Protein AF-A0A258W7I8-F1 (afdb_monomer_lite)

Secondary structure (DSSP, 8-state):
-PPPPPPPPPP--TTTT-EE--TT-SSSSHHHHHHHHHHHTT-EE-

Radius of gyration: 12.76 Å; chains: 1; bounding box: 34×33×21 Å

pLDDT: mean 96.35, std 4.32, range [73.31, 98.62]

Structure (mmCIF, N/CA/C/O backbone):
data_AF-A0A258W7I8-F1
#
_entry.id   AF-A0A258W7I8-F1
#
loop_
_atom_site.group_PDB
_atom_site.id
_atom_site.type_symbol
_atom_site.label_atom_id
_atom_site.label_alt_id
_atom_site.label_comp_id
_atom_site.label_asym_id
_atom_site.label_entity_id
_atom_site.label_seq_id
_atom_site.pdbx_PDB_ins_code
_atom_site.Cartn_x
_atom_site.Cartn_y
_atom_site.Cartn_z
_atom_site.occupancy
_atom_site.B_iso_or_equiv
_atom_site.auth_seq_id
_atom_site.auth_comp_id
_atom_site.auth_asym_id
_atom_site.auth_atom_id
_atom_site.pdbx_PDB_model_num
ATOM 1 N N . MET A 1 1 ? 23.055 -23.913 -0.621 1.00 73.31 1 MET A N 1
ATOM 2 C CA . MET A 1 1 ? 21.753 -24.098 0.055 1.00 73.31 1 MET A CA 1
ATOM 3 C C . MET A 1 1 ? 20.861 -22.941 -0.374 1.00 73.31 1 MET A C 1
ATOM 5 O O . MET A 1 1 ? 21.195 -21.810 -0.051 1.00 73.31 1 MET A O 1
ATOM 9 N N . THR A 1 2 ? 19.817 -23.170 -1.172 1.00 84.00 2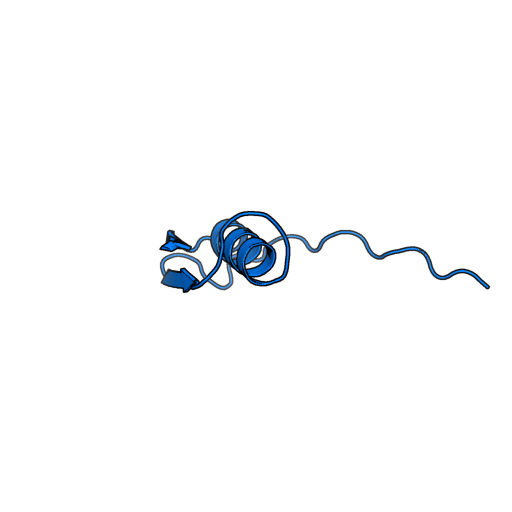 THR A N 1
ATOM 10 C CA . THR A 1 2 ? 18.885 -22.110 -1.601 1.00 84.00 2 THR A CA 1
ATOM 11 C C . THR A 1 2 ? 17.671 -22.106 -0.682 1.00 84.00 2 THR A C 1
ATOM 13 O O . THR A 1 2 ? 16.971 -23.112 -0.597 1.00 84.00 2 THR A O 1
ATOM 16 N N . VAL A 1 3 ? 17.425 -20.998 0.016 1.00 89.06 3 VAL A N 1
ATOM 17 C CA . VAL A 1 3 ? 16.196 -20.817 0.800 1.00 89.06 3 VAL A CA 1
ATOM 18 C C . VAL A 1 3 ? 15.075 -20.423 -0.170 1.00 89.06 3 VAL A C 1
ATOM 20 O O . VAL A 1 3 ? 15.258 -19.458 -0.915 1.00 89.06 3 VAL A O 1
ATOM 23 N N . PRO A 1 4 ? 13.946 -21.154 -0.219 1.00 92.81 4 PRO A N 1
ATOM 24 C CA . PRO A 1 4 ? 12.830 -20.790 -1.082 1.00 92.81 4 PRO A CA 1
ATOM 25 C C . PRO A 1 4 ? 12.195 -19.475 -0.615 1.00 92.81 4 PRO A C 1
ATOM 27 O O . PRO A 1 4 ? 12.152 -19.182 0.581 1.00 92.81 4 PRO A O 1
ATOM 30 N N . VAL A 1 5 ? 11.686 -18.685 -1.562 1.00 93.75 5 VAL A N 1
ATOM 31 C CA . VAL A 1 5 ? 10.968 -17.444 -1.248 1.00 93.75 5 VAL A CA 1
ATOM 32 C C . VAL A 1 5 ? 9.698 -17.793 -0.459 1.00 93.75 5 VAL A C 1
ATOM 34 O O . VAL A 1 5 ? 8.933 -18.649 -0.913 1.00 93.75 5 VAL A O 1
ATOM 37 N N . PRO A 1 6 ? 9.454 -17.163 0.706 1.00 95.00 6 PRO A N 1
ATOM 38 C CA . PRO A 1 6 ? 8.234 -17.390 1.466 1.00 95.00 6 PRO A CA 1
ATOM 39 C C . PRO A 1 6 ? 6.982 -17.046 0.658 1.00 95.00 6 PRO A C 1
ATOM 41 O O . PRO A 1 6 ? 6.981 -16.124 -0.161 1.00 95.00 6 PRO A O 1
ATOM 44 N N . ALA A 1 7 ? 5.894 -17.762 0.929 1.00 95.62 7 ALA A N 1
ATOM 45 C CA . ALA A 1 7 ? 4.594 -17.412 0.378 1.00 95.62 7 ALA A CA 1
ATOM 46 C C . ALA A 1 7 ? 4.162 -16.012 0.844 1.00 95.62 7 ALA A C 1
ATOM 48 O O . ALA A 1 7 ? 4.511 -15.563 1.940 1.00 95.62 7 ALA A O 1
ATOM 49 N N . TYR A 1 8 ? 3.372 -15.330 0.013 1.00 95.38 8 TYR A N 1
ATOM 50 C CA . TYR A 1 8 ? 2.800 -14.044 0.389 1.00 95.38 8 TYR A CA 1
ATOM 51 C C . TYR A 1 8 ? 1.859 -14.217 1.598 1.00 95.38 8 TYR A C 1
ATOM 53 O O . TYR A 1 8 ? 1.028 -15.128 1.573 1.00 95.38 8 TYR A O 1
ATOM 61 N N . PRO A 1 9 ? 1.963 -13.391 2.657 1.00 94.94 9 PRO A N 1
ATOM 62 C CA . PRO A 1 9 ? 1.188 -13.613 3.873 1.00 94.94 9 PRO A CA 1
ATOM 63 C C . PRO A 1 9 ? -0.312 -13.414 3.656 1.00 94.94 9 PRO A C 1
ATOM 65 O O . PRO A 1 9 ? -0.728 -12.456 3.003 1.00 94.94 9 PRO A O 1
ATOM 68 N N . THR A 1 10 ? -1.138 -14.238 4.294 1.00 97.12 10 THR A N 1
ATOM 69 C CA . THR A 1 10 ? -2.591 -14.029 4.328 1.00 97.12 10 THR A CA 1
ATOM 70 C C . THR A 1 10 ? -2.929 -12.744 5.105 1.00 97.12 10 THR A C 1
ATOM 72 O O . THR A 1 10 ? -2.274 -12.459 6.114 1.00 97.12 10 THR A O 1
ATOM 75 N N . PRO A 1 11 ? -3.909 -11.937 4.663 1.00 97.19 11 PRO A N 1
ATOM 76 C CA . PRO A 1 11 ? -4.382 -10.779 5.423 1.00 97.19 11 PRO A CA 1
ATOM 77 C C . PRO A 1 11 ? -5.111 -11.201 6.704 1.00 97.19 11 PRO A C 1
ATOM 79 O O . PRO A 1 11 ? -5.807 -12.216 6.711 1.00 97.19 11 PRO A O 1
ATOM 82 N N . LEU A 1 12 ? -4.978 -10.419 7.778 1.00 97.75 12 LEU A N 1
ATOM 83 C CA . LEU A 1 12 ? -5.571 -10.715 9.093 1.00 97.75 12 LEU A CA 1
ATOM 84 C C . LEU A 1 12 ? -6.646 -9.698 9.522 1.00 97.75 12 LEU A C 1
ATOM 86 O O . LEU A 1 12 ? -7.214 -9.812 10.606 1.00 97.75 12 LEU A O 1
ATOM 90 N N . GLY A 1 13 ? -6.947 -8.710 8.680 1.00 97.38 13 GLY A N 1
ATOM 91 C CA . GLY A 1 13 ? -7.919 -7.657 8.970 1.00 97.38 13 GLY A CA 1
ATOM 92 C C . GLY A 1 13 ? -7.372 -6.562 9.888 1.00 97.38 13 GLY A C 1
ATOM 93 O O . GLY A 1 13 ? -8.150 -5.895 10.570 1.00 97.38 13 GLY A O 1
ATOM 94 N N . MET A 1 14 ? -6.048 -6.369 9.931 1.00 97.44 14 MET A N 1
ATOM 95 C CA . MET A 1 14 ? -5.387 -5.450 10.871 1.00 97.44 14 MET A CA 1
ATOM 96 C C . MET A 1 14 ? -5.789 -3.983 10.676 1.00 97.44 14 MET A C 1
ATOM 98 O O . MET A 1 14 ? -5.691 -3.185 11.606 1.00 97.44 14 MET A O 1
ATOM 102 N N . LEU A 1 15 ? -6.242 -3.618 9.474 1.00 98.25 15 LEU A N 1
ATOM 103 C CA . LEU A 1 15 ? -6.617 -2.250 9.110 1.00 98.25 15 LEU A CA 1
ATOM 104 C C . LEU A 1 15 ? -8.108 -2.120 8.782 1.00 98.25 15 LEU A C 1
ATOM 106 O O . LEU A 1 15 ? -8.537 -1.129 8.185 1.00 98.25 15 LEU A O 1
ATOM 110 N N . LYS A 1 16 ? -8.917 -3.099 9.202 1.00 98.19 16 LYS A N 1
ATOM 111 C CA . LYS A 1 16 ? -10.347 -3.138 8.910 1.00 98.19 16 LYS A CA 1
ATOM 112 C C . LYS A 1 16 ? -11.046 -1.863 9.382 1.00 98.19 16 LYS A C 1
ATOM 114 O O . LYS A 1 16 ? -10.977 -1.482 10.551 1.00 98.19 16 LYS A O 1
ATOM 119 N N . GLY A 1 17 ? -11.744 -1.208 8.454 1.00 97.81 17 GLY A N 1
ATOM 120 C CA . GLY A 1 17 ? -12.509 0.010 8.732 1.00 97.81 17 GLY A CA 1
ATOM 121 C C . GLY A 1 17 ? -11.653 1.261 8.954 1.00 97.81 17 GLY A C 1
ATOM 122 O O . GLY A 1 17 ? -12.171 2.266 9.439 1.00 97.81 17 GLY A O 1
ATOM 123 N N . LYS A 1 18 ? -10.354 1.222 8.630 1.00 98.50 18 LYS A N 1
ATOM 124 C CA . LYS A 1 18 ? -9.480 2.402 8.627 1.00 98.50 18 LYS A CA 1
ATOM 125 C C . LYS A 1 18 ? -9.372 2.996 7.228 1.00 98.50 18 LYS A C 1
ATOM 127 O O . LYS A 1 18 ? -9.472 2.281 6.235 1.00 98.50 18 LYS A O 1
ATOM 132 N N . THR A 1 19 ? -9.127 4.300 7.167 1.00 98.56 19 THR A N 1
ATOM 133 C CA . THR A 1 19 ? -8.731 4.985 5.934 1.00 98.56 19 THR A CA 1
ATOM 134 C C . THR A 1 19 ? -7.226 5.221 5.978 1.00 98.56 19 THR A C 1
ATO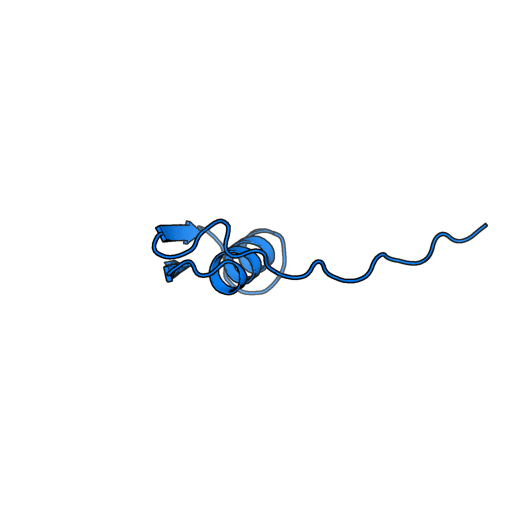M 136 O O . THR A 1 19 ? -6.729 5.754 6.969 1.00 98.56 19 THR A O 1
ATOM 139 N N . VAL A 1 20 ? -6.506 4.813 4.935 1.00 98.31 20 VAL A N 1
ATOM 140 C CA . VAL A 1 20 ? -5.039 4.884 4.859 1.00 98.31 20 VAL A CA 1
ATOM 141 C C . VAL A 1 20 ? -4.643 5.654 3.605 1.00 98.31 20 VAL A C 1
ATOM 143 O O . VAL A 1 20 ? -5.055 5.285 2.512 1.00 98.31 20 VAL A O 1
ATOM 146 N N . VAL A 1 21 ? -3.844 6.709 3.769 1.00 98.31 21 VAL A N 1
ATOM 147 C CA . VAL A 1 21 ? -3.286 7.496 2.658 1.00 98.31 21 VAL A CA 1
ATOM 148 C C . VAL A 1 21 ? -1.889 6.974 2.347 1.00 98.31 21 VAL A C 1
ATOM 150 O O . VAL A 1 21 ? -1.043 6.942 3.245 1.00 98.31 21 VAL A O 1
ATOM 153 N N . VAL A 1 22 ? -1.635 6.586 1.095 1.00 98.12 22 VAL A N 1
ATOM 154 C CA . VAL A 1 22 ? -0.303 6.135 0.658 1.00 98.12 22 VAL A CA 1
ATOM 155 C C . VAL A 1 22 ? 0.198 7.021 -0.476 1.00 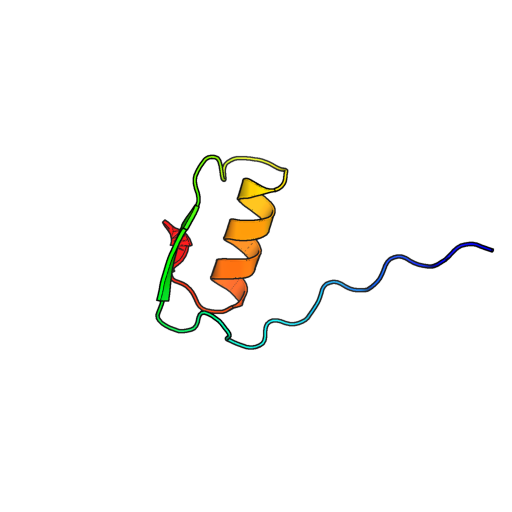98.12 22 VAL A C 1
ATOM 157 O O . VAL A 1 22 ? -0.310 6.995 -1.593 1.00 98.12 22 VAL A O 1
ATOM 160 N N . THR A 1 23 ? 1.234 7.810 -0.201 1.00 97.75 23 THR A N 1
ATOM 161 C CA . THR A 1 23 ? 1.858 8.663 -1.216 1.00 97.75 23 THR A CA 1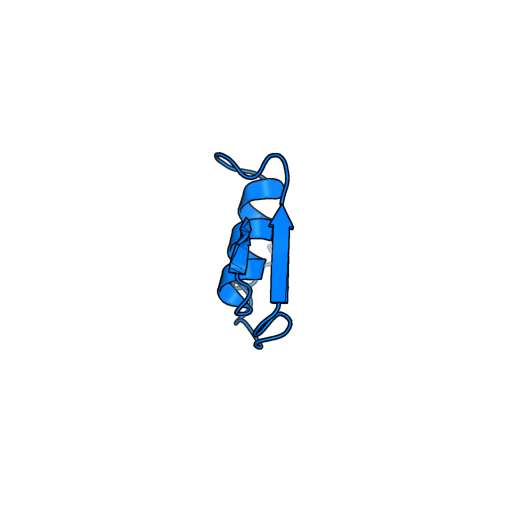
ATOM 162 C C . THR A 1 23 ? 2.730 7.837 -2.166 1.00 97.75 23 THR A C 1
ATOM 164 O O . THR A 1 23 ? 3.252 6.785 -1.799 1.00 97.75 23 THR A O 1
ATOM 167 N N . ALA A 1 24 ? 2.882 8.309 -3.409 1.00 97.62 24 ALA A N 1
ATOM 168 C CA . ALA A 1 24 ? 3.689 7.649 -4.444 1.00 97.62 24 ALA A CA 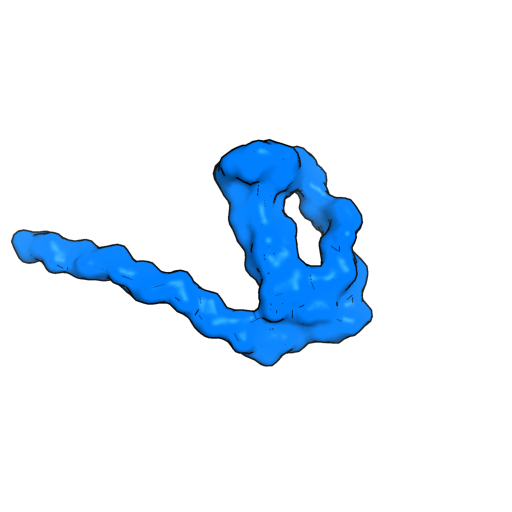1
ATOM 169 C C . ALA A 1 24 ? 3.340 6.155 -4.667 1.00 97.62 24 ALA A C 1
ATOM 171 O O . ALA A 1 24 ? 4.219 5.324 -4.885 1.00 97.62 24 ALA A O 1
ATOM 172 N N . ALA A 1 25 ? 2.050 5.805 -4.621 1.00 97.81 25 ALA A N 1
ATOM 173 C CA . ALA A 1 25 ? 1.581 4.422 -4.752 1.00 97.81 25 ALA A CA 1
ATOM 174 C C . ALA A 1 25 ? 1.409 3.924 -6.203 1.00 97.81 25 ALA A C 1
ATOM 176 O O . ALA A 1 25 ? 0.996 2.786 -6.418 1.00 97.81 25 ALA A O 1
ATOM 177 N N . ALA A 1 26 ? 1.694 4.760 -7.204 1.00 97.19 26 ALA A N 1
ATOM 178 C CA . ALA A 1 26 ? 1.505 4.408 -8.608 1.00 97.19 26 ALA A CA 1
ATOM 179 C C . ALA A 1 26 ? 2.610 3.472 -9.127 1.00 97.19 26 ALA A C 1
ATOM 181 O O . ALA A 1 26 ? 3.794 3.692 -8.880 1.00 97.19 26 ALA A O 1
ATOM 182 N N . GLY A 1 27 ? 2.223 2.471 -9.919 1.00 96.00 27 GLY A N 1
ATOM 183 C CA . GLY A 1 27 ? 3.159 1.560 -10.578 1.00 96.00 27 GLY A CA 1
ATOM 184 C C . GLY A 1 27 ? 3.630 0.424 -9.670 1.00 96.00 27 GLY A C 1
ATOM 185 O O . GLY A 1 27 ? 2.818 -0.319 -9.129 1.00 96.00 27 GLY A O 1
ATOM 186 N N . THR A 1 28 ? 4.946 0.244 -9.560 1.00 96.44 28 THR A N 1
ATOM 187 C CA . THR A 1 28 ? 5.578 -0.821 -8.766 1.00 96.44 28 THR A CA 1
ATOM 188 C C . THR A 1 28 ? 6.360 -0.237 -7.586 1.00 96.44 28 THR A C 1
ATOM 190 O O . THR A 1 28 ? 6.461 0.976 -7.416 1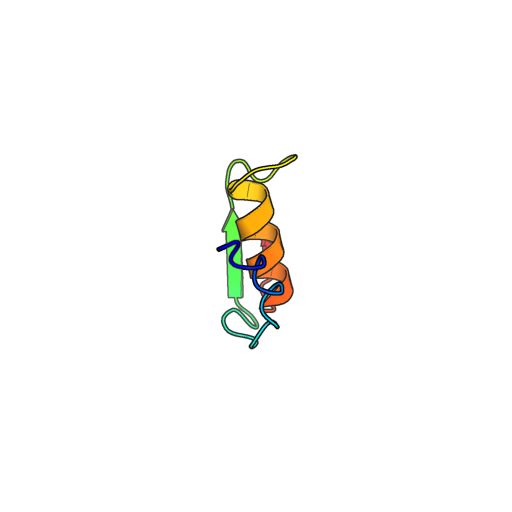.00 96.44 28 THR A O 1
ATOM 193 N N . GLY A 1 29 ? 6.921 -1.105 -6.743 1.00 96.94 29 GLY A N 1
ATOM 194 C CA . GLY A 1 29 ? 7.739 -0.696 -5.602 1.00 96.94 29 GLY A CA 1
ATOM 195 C C . GLY A 1 29 ? 6.951 -0.578 -4.300 1.00 96.94 29 GLY A C 1
ATOM 196 O O . GLY A 1 29 ? 5.849 -1.113 -4.162 1.00 96.94 29 GLY A O 1
ATOM 197 N N . ILE A 1 30 ? 7.556 0.084 -3.311 1.00 97.88 30 ILE A N 1
ATOM 198 C CA . ILE A 1 30 ? 7.068 0.040 -1.928 1.00 97.88 30 ILE A CA 1
ATOM 199 C C . ILE A 1 30 ? 5.730 0.761 -1.742 1.00 97.88 30 ILE A C 1
ATOM 201 O O . ILE A 1 30 ? 4.880 0.250 -1.021 1.00 97.88 30 ILE A O 1
ATOM 205 N N . GLY A 1 31 ? 5.498 1.881 -2.436 1.00 98.19 31 GLY A N 1
ATOM 206 C CA . GLY A 1 31 ? 4.227 2.606 -2.356 1.00 98.19 31 GLY A CA 1
ATOM 207 C C . GLY A 1 31 ? 3.052 1.730 -2.794 1.00 98.19 31 GLY A C 1
ATOM 208 O O . GLY A 1 31 ? 2.086 1.560 -2.051 1.00 98.19 31 GLY A O 1
ATOM 209 N N . PHE A 1 32 ? 3.175 1.081 -3.956 1.00 98.12 32 PHE A N 1
ATOM 210 C CA . PHE A 1 32 ? 2.160 0.145 -4.441 1.00 98.12 32 PHE A CA 1
ATOM 211 C C . PHE A 1 32 ? 2.010 -1.078 -3.524 1.00 98.12 32 PHE A C 1
ATOM 213 O O . PHE A 1 32 ? 0.893 -1.480 -3.206 1.00 98.12 32 PHE A O 1
ATOM 220 N N . ALA A 1 33 ? 3.122 -1.662 -3.060 1.00 98.19 33 ALA A N 1
ATOM 221 C CA . ALA A 1 33 ? 3.089 -2.832 -2.182 1.00 98.19 33 ALA A CA 1
ATOM 222 C C . ALA A 1 33 ? 2.382 -2.545 -0.844 1.00 98.19 33 ALA A C 1
ATOM 224 O O . ALA A 1 33 ? 1.612 -3.379 -0.365 1.00 98.19 33 ALA A O 1
ATOM 225 N N . VAL A 1 34 ? 2.597 -1.359 -0.266 1.00 98.06 34 VAL A N 1
ATOM 226 C CA . VAL A 1 34 ? 1.930 -0.914 0.966 1.00 98.06 34 VAL A CA 1
ATOM 227 C C . VAL A 1 34 ? 0.448 -0.648 0.719 1.00 98.06 34 VAL A C 1
ATOM 229 O O . VAL A 1 34 ? -0.380 -1.134 1.486 1.00 98.06 34 VAL A O 1
ATOM 232 N N . ALA A 1 35 ? 0.095 0.058 -0.361 1.00 98.31 35 ALA A N 1
ATOM 233 C CA . ALA A 1 35 ? -1.300 0.307 -0.728 1.00 98.31 35 ALA A CA 1
ATOM 234 C C . ALA A 1 35 ? -2.073 -1.005 -0.939 1.00 98.31 35 ALA A C 1
ATOM 236 O O . ALA A 1 35 ? -3.167 -1.178 -0.399 1.00 98.31 35 ALA A O 1
ATOM 237 N N . LYS A 1 36 ? -1.467 -1.967 -1.646 1.00 97.81 36 LYS A N 1
ATOM 238 C CA . LYS A 1 36 ? -2.026 -3.307 -1.837 1.00 97.81 36 LYS A CA 1
ATOM 239 C C . LYS A 1 36 ? -2.265 -4.004 -0.498 1.00 97.81 36 LYS A C 1
ATOM 241 O O . LYS A 1 36 ? -3.384 -4.442 -0.243 1.00 97.81 36 LYS A O 1
ATOM 246 N N . ARG A 1 37 ? -1.253 -4.056 0.378 1.00 98.06 37 ARG A N 1
ATOM 247 C CA . ARG A 1 37 ? -1.396 -4.714 1.683 1.00 98.06 37 ARG A CA 1
ATOM 248 C C . ARG A 1 37 ? -2.455 -4.035 2.550 1.00 98.06 37 ARG A C 1
ATOM 250 O O . ARG A 1 37 ? -3.229 -4.718 3.207 1.00 98.06 37 ARG A O 1
ATOM 257 N N . ALA A 1 38 ? -2.521 -2.706 2.542 1.00 98.25 38 ALA A N 1
ATOM 258 C CA . ALA A 1 38 ? -3.515 -1.966 3.310 1.00 98.25 38 ALA A CA 1
ATOM 259 C C . ALA A 1 38 ? -4.949 -2.293 2.863 1.00 98.25 38 ALA A C 1
ATOM 261 O O . ALA A 1 38 ? -5.808 -2.542 3.710 1.00 98.25 38 ALA A O 1
ATOM 262 N N . ALA A 1 39 ? -5.192 -2.355 1.550 1.00 97.94 39 ALA A N 1
ATOM 263 C CA . ALA A 1 39 ? -6.488 -2.745 1.001 1.00 97.94 39 ALA A CA 1
ATOM 264 C C . ALA A 1 39 ? -6.860 -4.189 1.379 1.00 97.94 39 ALA A C 1
ATOM 266 O O . ALA A 1 39 ? -7.978 -4.447 1.820 1.00 97.94 39 ALA A O 1
ATOM 267 N N . GLU A 1 40 ? -5.912 -5.122 1.270 1.00 98.25 40 GLU A N 1
ATOM 268 C CA . GLU A 1 40 ? -6.101 -6.526 1.655 1.00 98.25 40 GLU A CA 1
ATOM 269 C C . GLU A 1 40 ? -6.409 -6.704 3.152 1.00 98.25 40 GLU A C 1
ATOM 271 O O . GLU A 1 40 ? -7.212 -7.556 3.525 1.00 98.25 40 GLU A O 1
ATOM 276 N N . GLU A 1 41 ? -5.822 -5.874 4.017 1.00 98.50 41 GLU A N 1
ATOM 277 C CA . GLU A 1 41 ? -6.109 -5.838 5.459 1.00 98.50 41 GLU A CA 1
ATOM 278 C C . GLU A 1 41 ? -7.448 -5.149 5.800 1.00 98.50 41 GLU A C 1
ATOM 280 O O . GLU A 1 41 ? -7.788 -5.000 6.977 1.00 98.50 41 GLU A O 1
ATOM 285 N N . GLY A 1 42 ? -8.227 -4.738 4.793 1.00 97.88 42 GLY A N 1
ATOM 286 C CA . GLY A 1 42 ? -9.568 -4.173 4.952 1.00 97.88 42 GLY A CA 1
ATOM 287 C C . GLY A 1 42 ? -9.612 -2.656 5.138 1.00 97.88 42 GLY A C 1
ATOM 288 O O . GLY A 1 42 ? -10.621 -2.137 5.631 1.00 97.88 42 GLY A O 1
ATOM 289 N N . ALA A 1 43 ? -8.543 -1.945 4.774 1.00 98.56 43 ALA A N 1
ATOM 290 C CA . ALA A 1 43 ? -8.543 -0.489 4.756 1.00 98.56 43 ALA A CA 1
ATOM 291 C C . ALA A 1 43 ? -9.225 0.068 3.498 1.00 98.56 43 ALA A C 1
ATOM 293 O O . ALA A 1 43 ? -9.157 -0.509 2.412 1.00 98.56 43 ALA A O 1
ATOM 294 N N . ARG A 1 44 ? -9.792 1.269 3.618 1.00 98.62 44 ARG A N 1
ATOM 295 C CA . ARG A 1 44 ? -10.045 2.150 2.476 1.00 98.62 44 ARG A CA 1
ATOM 296 C C . ARG A 1 44 ? -8.756 2.903 2.156 1.00 98.62 44 ARG A C 1
ATOM 298 O O . ARG A 1 44 ? -8.308 3.711 2.966 1.00 98.62 44 ARG A O 1
ATOM 305 N N . VAL A 1 45 ? -8.174 2.653 0.990 1.00 97.75 45 VAL A N 1
ATOM 306 C CA . VAL A 1 45 ? -6.921 3.298 0.572 1.00 97.75 45 VAL A CA 1
ATOM 307 C C . VAL A 1 45 ? -7.215 4.546 -0.262 1.00 97.75 45 VAL A C 1
ATOM 309 O O . VAL A 1 45 ? -8.130 4.526 -1.089 1.00 97.75 45 VAL A O 1
ATOM 312 N N . LEU A 1 46 ? -6.469 5.621 0.005 1.00 95.19 46 LEU A N 1
ATOM 313 C CA . LEU A 1 46 ? -6.494 6.908 -0.697 1.00 95.19 46 LEU A CA 1
ATOM 314 C C . LEU A 1 46 ? -5.128 7.218 -1.314 1.00 95.19 46 LEU A C 1
ATOM 316 O O . LEU A 1 46 ? -4.104 6.937 -0.643 1.00 95.19 46 LEU A O 1
#

Sequence (46 aa):
MTVPVPAYPTPLGMLKGKTVVVTAAAGTGIGFAVAKRAAEEGARVL

Foldseek 3Di:
DDDDDDDDDQADLPLAPAEEEFPPCPDDDDSVVVQVNNVRSHYRYD